Protein AF-J9E011-F1 (afdb_monomer_lite)

Radius of gyration: 12.25 Å; chains: 1; bounding box: 31×24×30 Å

InterPro domains:
  IPR000719 Protein kinase domain [PS50011] (24-77)
  IPR011009 Protein kinase-like domain superfamily [SSF56112] (26-77)
  IPR017441 Protein kinase, ATP binding site [PS00107] (30-53)

Foldseek 3Di:
DQDDDALQQDDLDPVSVVVVCVQKAWADWDDADLQATWTWIAGNPPRDIYIHGDGDNPRPDNCSVVVSVVVVVVVPD

Structure (mmCIF, N/CA/C/O backbone):
data_AF-J9E011-F1
#
_entry.id   AF-J9E011-F1
#
loop_
_atom_site.group_PDB
_atom_site.id
_atom_site.type_symbol
_atom_site.label_atom_id
_atom_site.label_alt_id
_atom_site.label_comp_id
_atom_site.label_asym_id
_atom_site.label_entity_id
_atom_site.label_seq_id
_atom_site.pdbx_PDB_ins_code
_atom_site.Cartn_x
_atom_site.Cartn_y
_atom_site.Cartn_z
_atom_site.occupancy
_atom_site.B_iso_or_equiv
_atom_site.auth_seq_id
_atom_site.auth_comp_id
_atom_site.auth_asym_id
_atom_site.auth_atom_id
_atom_site.pdbx_PDB_model_num
ATOM 1 N N . MET A 1 1 ? -15.922 -2.359 -4.785 1.00 31.14 1 MET A N 1
ATOM 2 C CA . MET A 1 1 ? -16.049 -1.611 -3.516 1.00 31.14 1 MET A CA 1
ATOM 3 C C . MET A 1 1 ? -15.066 -2.183 -2.499 1.00 31.14 1 MET A C 1
ATOM 5 O O . MET A 1 1 ? -15.435 -3.028 -1.700 1.00 31.14 1 MET A O 1
ATOM 9 N N . LEU A 1 2 ? -13.793 -1.786 -2.561 1.00 37.25 2 LEU A N 1
ATOM 10 C CA . LEU A 1 2 ? -12.877 -1.963 -1.430 1.00 37.25 2 LEU A CA 1
ATOM 11 C C . LEU A 1 2 ? -13.037 -0.689 -0.603 1.00 37.25 2 LEU A C 1
ATOM 13 O O . LEU A 1 2 ? -12.748 0.396 -1.102 1.00 37.25 2 LEU A O 1
ATOM 17 N N . SER A 1 3 ? -13.639 -0.797 0.578 1.00 27.88 3 SER A N 1
ATOM 18 C CA . SER A 1 3 ? -14.039 0.350 1.390 1.00 27.88 3 SER A CA 1
ATOM 19 C C . SER A 1 3 ? -12.852 1.281 1.674 1.00 27.88 3 SER A C 1
ATOM 21 O O . SER A 1 3 ? -11.888 0.882 2.324 1.00 27.88 3 SER A O 1
ATOM 23 N N . GLY A 1 4 ? -12.961 2.502 1.138 1.00 35.88 4 GLY A N 1
ATOM 24 C CA . GLY A 1 4 ? -12.353 3.818 1.417 1.00 35.88 4 GLY A CA 1
ATOM 25 C C . GLY A 1 4 ? -11.138 4.056 2.333 1.00 35.88 4 GLY A C 1
ATOM 26 O O . GLY A 1 4 ? -10.560 5.140 2.246 1.00 35.88 4 GLY A O 1
ATOM 27 N N . THR A 1 5 ? -10.716 3.140 3.199 1.00 40.03 5 THR A N 1
ATOM 28 C CA . THR A 1 5 ? -9.737 3.438 4.260 1.00 40.03 5 THR A CA 1
ATOM 29 C C . THR A 1 5 ? -8.309 3.053 3.870 1.00 40.03 5 THR A C 1
ATOM 31 O O . THR A 1 5 ? -7.363 3.756 4.212 1.00 40.03 5 THR A O 1
ATOM 34 N N . ALA A 1 6 ? -8.131 1.990 3.083 1.00 40.25 6 ALA A N 1
ATOM 35 C CA . ALA A 1 6 ? -6.803 1.438 2.808 1.00 40.25 6 ALA A CA 1
ATOM 36 C C . ALA A 1 6 ? -6.076 2.079 1.614 1.00 40.25 6 ALA A C 1
ATOM 38 O O . ALA A 1 6 ? -4.852 2.165 1.587 1.00 40.25 6 ALA A O 1
ATOM 39 N N . ILE A 1 7 ? -6.841 2.601 0.652 1.00 44.91 7 ILE A N 1
ATOM 40 C CA . ILE A 1 7 ? -6.293 3.314 -0.507 1.00 44.91 7 ILE A CA 1
ATOM 41 C C . ILE A 1 7 ? -5.832 4.731 -0.116 1.00 44.91 7 ILE A C 1
ATOM 43 O O . ILE A 1 7 ? -4.989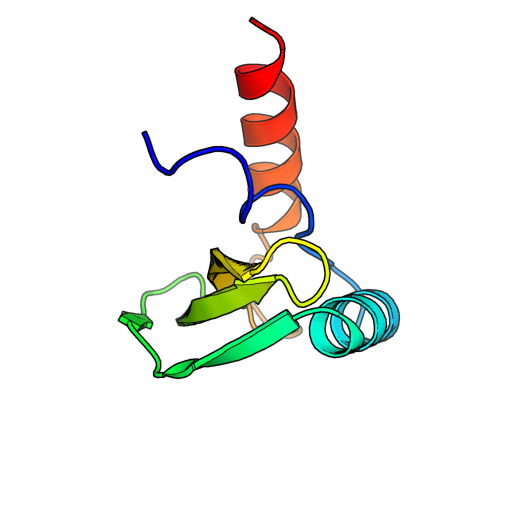 5.308 -0.791 1.00 44.91 7 ILE A O 1
ATOM 47 N N . LYS A 1 8 ? -6.315 5.295 1.003 1.00 39.62 8 LYS A N 1
ATOM 48 C CA . LYS A 1 8 ? -6.051 6.692 1.403 1.00 39.62 8 LYS A CA 1
ATOM 49 C C . LYS A 1 8 ? -4.582 7.045 1.661 1.00 39.62 8 LYS A C 1
ATOM 51 O O . LYS A 1 8 ? -4.272 8.230 1.714 1.00 39.62 8 LYS A O 1
ATOM 56 N N . LYS A 1 9 ? -3.680 6.079 1.820 1.00 48.47 9 LYS A N 1
ATOM 57 C CA . LYS A 1 9 ? -2.258 6.347 2.056 1.00 48.47 9 LYS A CA 1
ATOM 58 C C . LYS A 1 9 ? -1.436 5.284 1.338 1.00 48.47 9 LYS A C 1
ATOM 60 O O . LYS A 1 9 ? -1.151 4.233 1.886 1.00 48.47 9 LYS A O 1
ATOM 65 N N . CYS A 1 10 ? -1.098 5.540 0.084 1.00 45.75 10 CYS A N 1
ATOM 66 C CA . CYS A 1 10 ? -0.156 4.729 -0.673 1.00 45.75 10 CYS A CA 1
ATOM 67 C C . CYS A 1 10 ? 1.052 5.613 -0.977 1.00 45.75 10 CYS A C 1
ATOM 69 O O . CYS A 1 10 ? 0.908 6.627 -1.653 1.00 45.75 10 CYS A O 1
ATOM 71 N N . SER A 1 11 ? 2.199 5.297 -0.384 1.00 47.41 11 SER A N 1
ATOM 72 C CA . SER A 1 11 ? 3.391 6.148 -0.384 1.00 47.41 11 SER A CA 1
ATOM 73 C C . SER A 1 11 ? 4.420 5.679 -1.422 1.00 47.41 11 SER A C 1
ATOM 75 O O . SER A 1 11 ? 4.714 4.486 -1.506 1.00 47.41 11 SER A O 1
ATOM 77 N N . GLN A 1 12 ? 4.993 6.620 -2.185 1.00 49.75 12 GLN A N 1
ATOM 78 C CA . GLN A 1 12 ? 6.045 6.385 -3.192 1.00 49.75 12 GLN A CA 1
ATOM 79 C C . GLN A 1 12 ? 7.467 6.350 -2.620 1.00 49.75 12 GLN A C 1
ATOM 81 O O . GLN A 1 12 ? 8.415 5.998 -3.321 1.00 49.75 12 GLN A O 1
ATOM 86 N N . ASN A 1 13 ? 7.640 6.773 -1.378 1.00 41.91 13 ASN A N 1
ATOM 87 C CA . ASN A 1 13 ? 8.911 7.139 -0.784 1.00 41.91 13 ASN A CA 1
ATOM 88 C C . ASN A 1 13 ? 9.110 6.321 0.491 1.00 41.91 13 ASN A C 1
ATOM 90 O O . ASN A 1 13 ? 8.192 6.143 1.287 1.00 41.91 13 ASN A O 1
ATOM 94 N N . ALA A 1 14 ? 10.328 5.807 0.688 1.00 44.75 14 ALA A N 1
ATOM 95 C CA . ALA A 1 14 ? 10.640 4.928 1.817 1.00 44.75 14 ALA A CA 1
ATOM 96 C C . ALA A 1 14 ? 10.242 5.557 3.165 1.00 44.75 14 ALA A C 1
ATOM 98 O O . ALA A 1 14 ? 9.695 4.870 4.017 1.00 44.75 14 ALA A O 1
ATOM 99 N N . TRP A 1 15 ? 10.429 6.870 3.317 1.00 40.78 15 TRP A N 1
ATOM 100 C CA . TRP A 1 15 ? 10.067 7.633 4.514 1.00 40.78 15 TRP A CA 1
ATOM 101 C C . TRP A 1 15 ? 8.559 7.696 4.769 1.00 40.78 15 TRP A C 1
ATOM 103 O O . TRP A 1 15 ? 8.121 7.411 5.878 1.00 40.78 15 TRP A O 1
ATOM 113 N N . ASP A 1 16 ? 7.757 7.992 3.747 1.00 51.31 16 ASP A N 1
ATOM 114 C CA . ASP A 1 16 ? 6.297 8.057 3.874 1.00 51.31 16 ASP A CA 1
ATOM 115 C C . ASP A 1 16 ? 5.701 6.653 4.076 1.00 51.31 16 ASP A C 1
ATOM 117 O O . ASP A 1 16 ? 4.714 6.491 4.794 1.00 51.31 16 ASP A O 1
ATOM 121 N N . SER A 1 17 ? 6.339 5.614 3.526 1.00 53.88 17 SER A N 1
ATOM 122 C CA . SER A 1 17 ? 5.969 4.218 3.776 1.00 53.88 17 SER A CA 1
ATOM 123 C C . SER A 1 17 ? 6.305 3.814 5.210 1.00 53.88 17 SER A C 1
ATOM 125 O O . SER A 1 17 ? 5.498 3.150 5.849 1.00 53.88 17 SER A O 1
ATOM 127 N N . VAL A 1 18 ? 7.440 4.262 5.753 1.00 50.47 18 VAL A N 1
ATOM 128 C CA . VAL A 1 18 ? 7.822 4.044 7.158 1.00 50.47 18 VAL A CA 1
ATOM 129 C C . VAL A 1 18 ? 6.863 4.765 8.110 1.00 50.47 18 VAL A C 1
ATOM 131 O O . VAL A 1 18 ? 6.334 4.127 9.018 1.00 50.47 1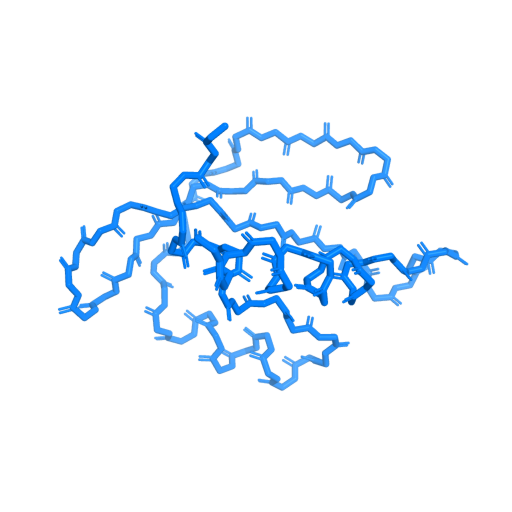8 VAL A O 1
ATOM 134 N N . TYR A 1 19 ? 6.557 6.047 7.874 1.00 53.09 19 TYR A N 1
ATOM 135 C CA . TYR A 1 19 ? 5.561 6.797 8.657 1.00 53.09 19 TYR A CA 1
ATOM 136 C C . TYR A 1 19 ? 4.164 6.186 8.567 1.00 53.09 19 TYR A C 1
ATOM 138 O O . TYR A 1 19 ? 3.420 6.205 9.542 1.00 53.09 19 TYR A O 1
ATOM 146 N N . LEU A 1 20 ? 3.793 5.624 7.418 1.00 62.47 20 LEU A N 1
ATOM 147 C CA . LEU A 1 20 ? 2.526 4.923 7.273 1.00 62.47 20 LEU A CA 1
ATOM 148 C C . LEU A 1 20 ? 2.496 3.605 8.056 1.00 62.47 20 LEU A C 1
ATOM 150 O O . LEU A 1 20 ? 1.509 3.329 8.734 1.00 62.47 20 LEU A O 1
ATOM 154 N N . ILE A 1 21 ? 3.568 2.812 7.979 1.00 67.31 21 ILE A N 1
ATOM 155 C CA . ILE A 1 21 ? 3.705 1.548 8.715 1.00 67.31 21 ILE A CA 1
ATOM 156 C C . ILE A 1 21 ? 3.704 1.801 10.231 1.00 67.31 21 ILE A C 1
ATOM 158 O O . ILE A 1 21 ? 3.152 1.000 10.971 1.00 67.31 21 ILE A O 1
ATOM 162 N N . LEU A 1 22 ? 4.224 2.938 10.703 1.00 74.62 22 LEU A N 1
ATOM 163 C CA . LEU A 1 22 ? 4.193 3.325 12.122 1.00 74.62 22 LEU A CA 1
ATOM 164 C C . LEU A 1 22 ? 2.772 3.444 12.709 1.00 74.62 22 LEU A C 1
ATOM 166 O O . LEU A 1 22 ? 2.599 3.271 13.912 1.00 74.62 22 LEU A O 1
ATOM 170 N N . PHE A 1 23 ? 1.756 3.719 11.885 1.00 78.50 23 PHE A N 1
ATOM 171 C CA . PHE A 1 23 ? 0.366 3.891 12.335 1.00 78.50 23 PHE A CA 1
ATOM 172 C C . PHE A 1 23 ? -0.571 2.744 11.933 1.00 78.50 23 PHE A C 1
ATOM 174 O O . PHE A 1 23 ? -1.780 2.813 12.183 1.00 78.50 23 PHE A O 1
ATOM 181 N N . LEU A 1 24 ? -0.031 1.697 11.307 1.00 81.31 24 LEU A N 1
ATOM 182 C CA . LEU A 1 24 ? -0.774 0.524 10.871 1.00 81.31 24 LEU A CA 1
ATOM 183 C C . LEU A 1 24 ? -0.143 -0.735 11.465 1.00 81.31 24 LEU A C 1
ATOM 185 O O . LEU A 1 24 ? 1.050 -0.971 11.315 1.00 81.31 24 LEU A O 1
ATOM 189 N N . ASP A 1 25 ? -0.959 -1.597 12.057 1.00 88.31 25 ASP A N 1
ATOM 190 C CA . ASP A 1 25 ? -0.543 -2.971 12.322 1.00 88.31 25 ASP A CA 1
ATOM 191 C C . ASP A 1 25 ? -0.544 -3.739 10.994 1.00 88.31 25 ASP A C 1
ATOM 193 O O . ASP A 1 25 ? -1.595 -3.896 10.363 1.00 88.31 25 ASP A O 1
ATOM 197 N N . VAL A 1 26 ? 0.634 -4.150 10.522 1.00 85.94 26 VAL A N 1
ATOM 198 C CA . VAL A 1 26 ? 0.792 -4.868 9.252 1.00 85.94 26 VAL A CA 1
ATOM 199 C C . VAL A 1 26 ? 0.655 -6.362 9.507 1.00 85.94 26 VAL A C 1
ATOM 201 O O . VAL A 1 26 ? 1.549 -7.017 10.036 1.00 85.94 26 VAL A O 1
ATOM 204 N N . GLY A 1 27 ? -0.462 -6.916 9.059 1.00 87.25 27 GLY A N 1
ATOM 205 C CA . GLY A 1 27 ? -0.789 -8.321 9.208 1.00 87.25 27 GLY A CA 1
ATOM 206 C C . GLY A 1 27 ? -0.301 -9.208 8.062 1.00 87.25 27 GLY A C 1
ATOM 207 O O . GLY A 1 27 ? 0.601 -8.891 7.275 1.00 87.25 27 GLY A O 1
ATOM 208 N N . LYS A 1 28 ? -0.934 -10.383 7.981 1.00 93.38 28 LYS A N 1
ATOM 209 C CA . LYS A 1 28 ? -0.594 -11.430 7.014 1.00 93.38 28 LYS A CA 1
ATOM 210 C C . LYS A 1 28 ? -0.774 -10.969 5.567 1.00 93.38 28 LYS A C 1
ATOM 212 O O . LYS A 1 28 ? -1.656 -10.173 5.238 1.00 93.38 28 LYS A O 1
ATOM 217 N N . LYS A 1 29 ? 0.021 -11.562 4.680 1.00 92.62 29 LYS A N 1
ATOM 218 C CA . LYS A 1 29 ? -0.179 -11.469 3.234 1.00 92.62 29 LYS A CA 1
ATOM 219 C C . LYS A 1 29 ? -1.517 -12.102 2.846 1.00 92.62 29 LYS A C 1
ATOM 221 O O . LYS A 1 29 ? -1.831 -13.206 3.286 1.00 92.62 29 LYS A O 1
ATOM 226 N N . ILE A 1 30 ? -2.281 -11.391 2.022 1.00 92.38 30 ILE A N 1
ATOM 227 C CA . ILE A 1 30 ? -3.594 -11.822 1.517 1.00 92.38 30 ILE A CA 1
ATOM 228 C C . ILE A 1 30 ? -3.620 -11.981 -0.006 1.00 92.38 30 ILE A C 1
ATOM 230 O O . ILE A 1 30 ? -4.534 -12.603 -0.532 1.00 92.38 30 ILE A O 1
ATOM 234 N N . GLY A 1 31 ? -2.618 -11.463 -0.721 1.00 91.75 31 GLY A N 1
ATOM 235 C CA . GLY A 1 31 ? -2.506 -11.652 -2.164 1.00 91.75 31 GLY A CA 1
ATOM 236 C C . GLY A 1 31 ? -1.173 -11.175 -2.731 1.00 91.75 31 GLY A C 1
ATOM 237 O O . GLY A 1 31 ? -0.419 -10.449 -2.082 1.00 91.75 31 GLY A O 1
ATOM 238 N N . CYS A 1 32 ? -0.873 -11.589 -3.958 1.00 89.38 32 CYS A N 1
ATOM 239 C CA . CYS A 1 32 ? 0.238 -11.071 -4.754 1.00 89.38 32 CYS A CA 1
ATOM 240 C C . CYS A 1 32 ? -0.086 -11.123 -6.243 1.00 89.38 32 CYS A C 1
ATOM 242 O O . CYS A 1 32 ? -0.816 -12.005 -6.689 1.00 89.38 32 CYS A O 1
ATOM 244 N N . GLY A 1 33 ? 0.494 -10.196 -6.999 1.00 84.88 33 GLY A N 1
ATOM 245 C CA . GLY A 1 33 ? 0.418 -10.159 -8.454 1.00 84.88 33 GLY A CA 1
ATOM 246 C C . GLY A 1 33 ? 1.583 -9.373 -9.051 1.00 84.88 33 GLY A C 1
ATOM 247 O O . GLY A 1 33 ? 2.515 -8.991 -8.345 1.00 84.88 33 GLY A O 1
ATOM 248 N N . ASN A 1 34 ? 1.511 -9.095 -10.354 1.00 82.31 34 ASN A N 1
ATOM 249 C CA . ASN A 1 34 ? 2.568 -8.377 -11.083 1.00 82.31 34 ASN A CA 1
ATOM 250 C C . ASN A 1 34 ? 2.876 -6.985 -10.512 1.00 82.31 34 ASN A C 1
ATOM 252 O O . ASN A 1 34 ? 3.993 -6.500 -10.644 1.00 82.31 34 ASN A O 1
ATOM 256 N N . PHE A 1 35 ? 1.900 -6.362 -9.855 1.00 76.62 35 PHE A N 1
ATOM 257 C CA . PHE A 1 35 ? 1.979 -4.991 -9.347 1.00 76.62 35 PHE A CA 1
ATOM 258 C C . PHE A 1 35 ? 2.234 -4.925 -7.836 1.00 76.62 35 PHE A C 1
ATOM 260 O O . PHE A 1 35 ? 1.873 -3.948 -7.181 1.00 76.62 35 PHE A O 1
ATOM 267 N N . GLY A 1 36 ? 2.810 -5.995 -7.278 1.00 83.38 36 GLY A N 1
ATOM 268 C CA . GLY A 1 36 ? 3.208 -6.078 -5.878 1.00 83.38 36 GLY A CA 1
ATOM 269 C C . GLY A 1 36 ? 2.359 -7.027 -5.032 1.00 83.38 36 GLY A C 1
ATOM 270 O O . GLY A 1 36 ? 1.732 -7.967 -5.531 1.00 83.38 36 GLY A O 1
ATOM 271 N N . GLU A 1 37 ? 2.370 -6.804 -3.720 1.00 87.31 37 GLU A N 1
ATOM 272 C CA . GLU A 1 37 ?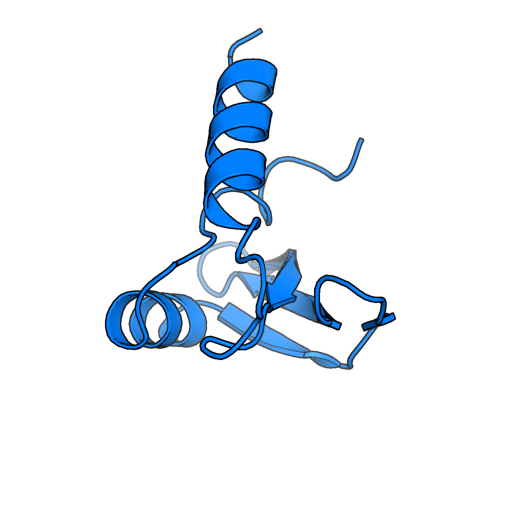 1.664 -7.639 -2.749 1.00 87.31 37 GLU A CA 1
ATOM 273 C C . GLU A 1 37 ? 0.582 -6.881 -1.982 1.00 87.31 37 GLU A C 1
ATOM 275 O O . GLU A 1 37 ? 0.663 -5.673 -1.767 1.00 87.31 37 GLU A O 1
ATOM 280 N N . LEU A 1 38 ? -0.442 -7.625 -1.568 1.00 86.56 38 LEU A N 1
ATOM 281 C CA . LEU A 1 38 ? -1.503 -7.154 -0.692 1.00 86.56 38 LEU A CA 1
ATOM 282 C C . LEU A 1 38 ? -1.361 -7.818 0.672 1.00 86.56 38 LEU A C 1
ATOM 284 O O . LEU A 1 38 ? -1.241 -9.045 0.779 1.00 86.56 38 LEU A O 1
ATOM 288 N N . ARG A 1 39 ? -1.438 -7.007 1.721 1.00 87.88 39 ARG A N 1
ATOM 289 C CA . ARG A 1 39 ? -1.463 -7.447 3.115 1.00 87.88 39 ARG A CA 1
ATOM 290 C C . ARG A 1 39 ? -2.721 -6.957 3.804 1.00 87.88 39 ARG A C 1
ATOM 292 O O . ARG A 1 39 ? -3.234 -5.887 3.490 1.00 87.88 39 ARG A O 1
ATOM 299 N N . LEU A 1 40 ? -3.206 -7.740 4.756 1.00 88.88 40 LEU A N 1
ATOM 300 C CA . LEU A 1 40 ? -4.181 -7.242 5.713 1.00 88.88 40 LEU A CA 1
ATOM 301 C C . LEU A 1 40 ? -3.458 -6.312 6.686 1.00 88.88 40 LEU A C 1
ATOM 303 O O . LEU A 1 40 ? -2.323 -6.586 7.060 1.00 88.88 40 LEU A O 1
ATOM 307 N N . GLY A 1 41 ? -4.106 -5.242 7.112 1.00 87.88 41 GLY A N 1
ATOM 308 C CA . GLY A 1 41 ? -3.621 -4.397 8.186 1.00 87.88 41 GLY A CA 1
ATOM 309 C C . GLY A 1 41 ? -4.753 -3.887 9.060 1.00 87.88 41 GLY A C 1
ATOM 310 O O . GLY A 1 41 ? -5.932 -4.098 8.760 1.00 87.88 41 GLY A O 1
ATOM 311 N N . LYS A 1 42 ? -4.387 -3.206 10.140 1.00 87.19 42 LYS A N 1
ATOM 312 C CA . LYS A 1 42 ? -5.327 -2.576 11.063 1.00 87.19 42 LYS A CA 1
ATOM 313 C C . LYS A 1 42 ? -4.868 -1.163 11.384 1.00 87.19 42 LYS A C 1
ATOM 315 O O . LYS A 1 42 ? -3.706 -0.939 11.708 1.00 87.19 42 LYS A O 1
ATOM 320 N N . ASN A 1 43 ? -5.774 -0.203 11.285 1.00 82.12 43 ASN A N 1
ATOM 321 C CA . ASN A 1 43 ? -5.500 1.168 11.679 1.00 82.12 43 ASN A CA 1
ATOM 322 C C . ASN A 1 43 ? -5.482 1.265 13.210 1.00 82.12 43 ASN A C 1
ATOM 324 O O . ASN A 1 43 ? -6.469 0.938 13.865 1.00 82.12 43 ASN A O 1
ATOM 328 N N . LEU A 1 44 ? -4.362 1.715 13.779 1.00 84.31 44 LEU A N 1
ATOM 329 C CA . LEU A 1 44 ? -4.176 1.772 15.231 1.00 84.31 44 LEU A CA 1
ATOM 330 C C . LEU A 1 44 ? -5.036 2.848 15.911 1.00 84.31 44 LEU A C 1
ATOM 332 O O . LEU A 1 44 ? -5.295 2.753 17.107 1.00 84.31 44 LEU A O 1
ATOM 336 N N . TYR A 1 45 ? -5.515 3.845 15.163 1.00 84.50 45 TYR A N 1
ATOM 337 C CA . TYR A 1 45 ? -6.326 4.932 15.714 1.00 84.50 45 TYR A CA 1
ATOM 338 C C . TYR A 1 45 ? -7.786 4.541 15.943 1.00 84.50 45 TYR A C 1
ATOM 340 O O . TYR A 1 45 ? -8.365 4.884 16.967 1.00 84.50 45 TYR A O 1
ATOM 348 N N . ASN A 1 46 ? -8.396 3.854 14.976 1.00 83.56 46 ASN A N 1
ATOM 349 C CA . ASN A 1 46 ? -9.825 3.523 14.994 1.00 83.56 46 ASN A CA 1
ATOM 350 C C . ASN A 1 46 ? -10.098 2.012 14.990 1.00 83.56 46 ASN A C 1
ATOM 352 O O . ASN A 1 46 ? -11.251 1.597 14.979 1.00 83.56 46 ASN A O 1
ATOM 356 N N . ASN A 1 47 ? -9.048 1.188 15.021 1.00 84.88 47 ASN A N 1
ATOM 357 C CA . ASN A 1 47 ? -9.111 -0.270 14.978 1.00 84.88 47 ASN A CA 1
ATOM 358 C C . ASN A 1 47 ? -9.750 -0.871 13.712 1.00 84.88 47 ASN A C 1
ATOM 360 O O . ASN A 1 47 ? -10.059 -2.064 13.700 1.00 84.88 47 A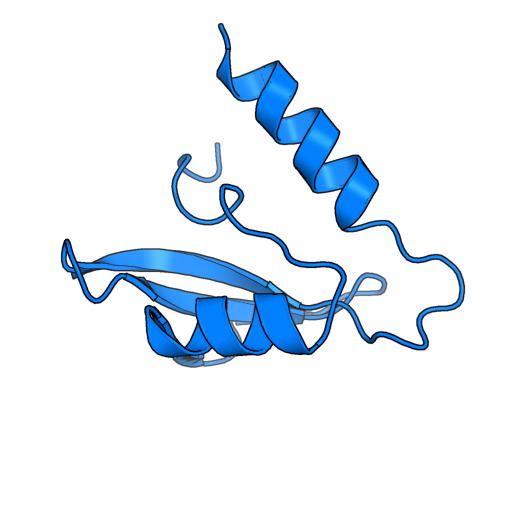SN A O 1
ATOM 364 N N . GLU A 1 48 ? -9.911 -0.097 12.637 1.00 86.75 48 GLU A N 1
ATOM 365 C CA . GLU A 1 48 ? -10.496 -0.594 11.392 1.00 86.75 48 GLU A CA 1
ATOM 366 C C . GLU A 1 48 ? -9.518 -1.462 10.599 1.00 86.75 48 GLU A C 1
ATOM 368 O O . GLU A 1 48 ? -8.330 -1.152 10.476 1.00 86.75 48 GLU A O 1
ATOM 373 N N . HIS A 1 49 ? -10.039 -2.534 10.002 1.00 83.69 49 HIS A N 1
ATOM 374 C CA . HIS A 1 49 ? -9.277 -3.377 9.090 1.00 83.69 49 HIS A CA 1
ATOM 375 C C . HIS A 1 49 ? -9.089 -2.684 7.738 1.00 83.69 49 HIS A C 1
ATOM 377 O O . HIS A 1 49 ? -10.021 -2.118 7.167 1.00 83.69 49 HIS A O 1
ATOM 383 N N . VAL A 1 50 ? -7.875 -2.770 7.205 1.00 82.50 50 VAL A N 1
ATOM 384 C CA . VAL A 1 50 ? -7.464 -2.147 5.946 1.00 82.50 50 VAL A CA 1
ATOM 385 C C . VAL A 1 50 ? -6.683 -3.141 5.083 1.00 82.50 50 VAL A C 1
ATOM 387 O O . VAL A 1 50 ? -6.087 -4.086 5.587 1.00 82.50 50 VAL A O 1
ATOM 390 N N . ALA A 1 51 ? -6.673 -2.940 3.767 1.00 84.56 51 ALA A N 1
ATOM 391 C CA . ALA A 1 51 ? -5.849 -3.693 2.821 1.00 84.56 51 ALA A CA 1
ATOM 392 C C . ALA A 1 51 ? -4.652 -2.854 2.342 1.00 84.56 51 ALA A C 1
ATOM 394 O O . ALA A 1 51 ? -4.809 -1.874 1.620 1.00 84.56 51 ALA A O 1
ATOM 395 N N . ILE A 1 52 ? -3.442 -3.244 2.718 1.00 83.50 52 ILE A N 1
ATOM 396 C CA . ILE A 1 52 ? 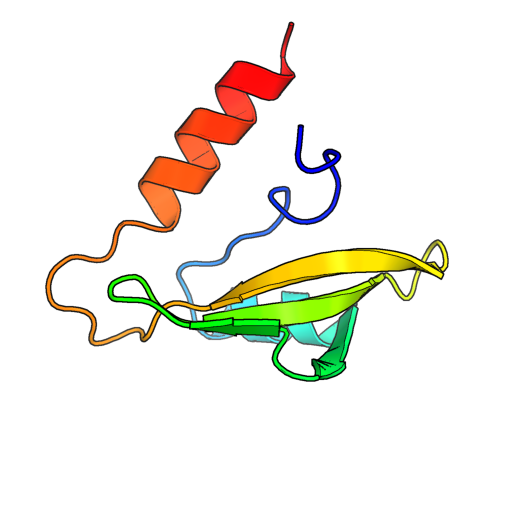-2.212 -2.524 2.390 1.00 83.50 52 ILE A CA 1
ATOM 397 C C . ILE A 1 52 ? -1.655 -3.077 1.078 1.00 83.50 52 ILE A C 1
ATOM 399 O O . ILE A 1 52 ? -1.305 -4.255 1.006 1.00 83.50 52 ILE A O 1
ATOM 403 N N . LYS A 1 53 ? -1.559 -2.230 0.047 1.00 83.88 53 LYS A N 1
ATOM 404 C CA . LYS A 1 53 ? -0.880 -2.557 -1.214 1.00 83.88 53 LYS A CA 1
ATOM 405 C C . LYS A 1 53 ? 0.562 -2.065 -1.169 1.00 83.88 53 LYS A C 1
ATOM 407 O O . LYS A 1 53 ? 0.804 -0.896 -0.882 1.00 83.88 53 LYS A O 1
ATOM 412 N N . LEU A 1 54 ? 1.501 -2.962 -1.451 1.00 82.25 54 LEU A N 1
ATOM 413 C CA . LEU A 1 54 ? 2.936 -2.698 -1.449 1.00 82.25 54 LEU A CA 1
ATOM 414 C C . LEU A 1 54 ? 3.506 -2.994 -2.834 1.00 82.25 54 LEU A C 1
ATOM 416 O O . LEU A 1 54 ? 3.382 -4.115 -3.324 1.00 82.25 54 LEU A O 1
ATOM 420 N N . GLU A 1 55 ? 4.163 -2.007 -3.440 1.00 82.44 55 GLU A N 1
ATOM 421 C CA . GLU A 1 55 ? 4.902 -2.162 -4.695 1.00 82.44 55 GLU A CA 1
ATOM 422 C C . GLU A 1 55 ? 6.416 -2.039 -4.431 1.00 82.44 55 GLU A C 1
ATOM 424 O O . GLU A 1 55 ? 6.835 -1.141 -3.694 1.00 82.44 55 GLU A O 1
ATOM 429 N N . PRO A 1 56 ? 7.268 -2.909 -5.009 1.00 79.12 56 PRO A N 1
ATOM 430 C CA . PRO A 1 56 ? 8.716 -2.755 -4.910 1.00 79.12 56 PRO A CA 1
ATOM 431 C C . PRO A 1 56 ? 9.196 -1.429 -5.515 1.00 79.12 56 PRO A C 1
ATOM 433 O O . PRO A 1 56 ? 8.876 -1.112 -6.657 1.00 79.12 56 PRO A O 1
ATOM 436 N N . LEU A 1 57 ? 10.074 -0.707 -4.810 1.00 75.31 57 LEU A N 1
ATOM 437 C CA . LEU A 1 57 ? 10.649 0.561 -5.298 1.00 75.31 57 LEU A CA 1
ATOM 438 C C . LEU A 1 57 ? 11.415 0.421 -6.624 1.00 75.31 57 LEU A C 1
ATOM 440 O O . LEU A 1 57 ? 11.527 1.376 -7.382 1.00 75.31 57 LEU A O 1
ATOM 444 N N . LYS A 1 58 ? 11.952 -0.772 -6.904 1.00 77.00 58 LYS A N 1
ATOM 445 C CA . LYS A 1 58 ? 12.687 -1.094 -8.138 1.00 77.00 58 LYS A CA 1
ATOM 446 C C . LYS A 1 58 ? 11.782 -1.651 -9.248 1.00 77.00 58 LYS A C 1
ATOM 448 O O . LYS A 1 58 ? 12.287 -2.258 -10.191 1.00 77.00 58 LYS A O 1
ATOM 453 N N . SER A 1 59 ? 10.460 -1.517 -9.117 1.00 77.56 59 SER A N 1
ATOM 454 C CA . SER A 1 59 ? 9.510 -1.915 -10.159 1.00 77.56 59 SER A CA 1
ATOM 455 C C . SER A 1 59 ? 9.840 -1.193 -11.469 1.00 77.56 59 SER A C 1
ATOM 457 O O . SER A 1 59 ? 10.110 0.006 -11.472 1.00 77.56 59 SER A O 1
ATOM 459 N N . LYS A 1 60 ? 9.832 -1.924 -12.593 1.00 81.06 60 LYS A N 1
ATOM 460 C CA . LYS A 1 60 ? 10.124 -1.355 -13.923 1.00 81.06 60 LYS A CA 1
ATOM 461 C C . LYS A 1 60 ? 9.085 -0.314 -14.351 1.00 81.06 60 LYS A C 1
ATOM 463 O O . LYS A 1 60 ? 9.403 0.564 -15.143 1.00 81.06 60 LYS A O 1
ATOM 468 N N . ALA A 1 61 ? 7.859 -0.439 -13.849 1.00 81.44 61 ALA A N 1
ATOM 469 C CA . ALA A 1 61 ? 6.743 0.443 -14.156 1.00 81.44 61 ALA A CA 1
ATOM 470 C C . ALA A 1 61 ? 5.960 0.734 -12.862 1.00 81.44 61 ALA A C 1
ATOM 472 O O . ALA A 1 61 ? 4.947 0.082 -12.613 1.00 81.44 61 ALA A O 1
ATOM 473 N N . PRO A 1 62 ? 6.436 1.667 -12.013 1.00 79.12 62 PRO A N 1
ATOM 474 C CA . PRO A 1 62 ? 5.759 2.009 -10.769 1.00 79.12 62 PRO A CA 1
ATOM 475 C C . PRO A 1 62 ? 4.409 2.665 -11.069 1.00 79.12 62 PRO A C 1
ATOM 477 O O . PRO A 1 62 ? 4.352 3.743 -11.664 1.00 79.12 62 PRO A O 1
ATOM 480 N N . GLN A 1 63 ? 3.315 2.027 -10.658 1.00 83.81 63 GLN A N 1
ATOM 481 C CA . GLN A 1 63 ? 1.954 2.477 -10.993 1.00 83.81 63 GLN A CA 1
ATOM 482 C C . GLN A 1 63 ? 1.115 2.864 -9.774 1.00 83.81 63 GLN A C 1
ATOM 484 O O . GLN A 1 63 ? 0.058 3.485 -9.913 1.00 83.81 63 GLN A O 1
ATOM 489 N N . LEU A 1 64 ? 1.597 2.552 -8.570 1.00 81.25 64 LEU A N 1
ATOM 490 C CA . LEU A 1 64 ? 0.853 2.748 -7.331 1.00 81.25 64 LEU A CA 1
ATOM 491 C C . LEU A 1 64 ? 0.421 4.213 -7.100 1.00 81.25 64 LEU A C 1
ATOM 493 O O . LEU A 1 64 ? -0.656 4.461 -6.563 1.00 81.25 64 LEU A O 1
ATOM 497 N N . HIS A 1 65 ? 1.217 5.190 -7.565 1.00 78.00 65 HIS A N 1
ATOM 498 C CA . HIS A 1 65 ? 0.892 6.631 -7.492 1.00 78.00 65 HIS A CA 1
ATOM 499 C C . HIS A 1 65 ? -0.344 6.981 -8.303 1.00 78.00 65 HIS A C 1
ATOM 501 O O . HIS A 1 65 ? -1.228 7.716 -7.864 1.00 78.00 65 HIS A O 1
ATOM 507 N N . LEU A 1 66 ? -0.356 6.483 -9.538 1.00 84.62 66 LEU A N 1
ATOM 508 C CA . LEU A 1 66 ? -1.380 6.788 -10.519 1.00 84.62 66 LEU A CA 1
ATOM 509 C C . LEU A 1 66 ? -2.695 6.163 -10.070 1.00 84.62 66 LEU A C 1
ATOM 511 O O . LEU A 1 66 ? -3.718 6.844 -10.072 1.00 84.62 66 LEU A O 1
ATOM 515 N N . GLU A 1 67 ? -2.643 4.921 -9.580 1.00 84.12 67 GLU A N 1
ATOM 516 C CA . GLU A 1 67 ? -3.787 4.268 -8.947 1.00 84.12 67 GLU A CA 1
ATOM 517 C C . GLU A 1 67 ? -4.321 5.082 -7.759 1.00 84.12 67 GLU A C 1
ATOM 519 O O . GLU A 1 67 ? -5.520 5.350 -7.698 1.00 84.12 67 GLU A O 1
ATOM 524 N N . TYR A 1 68 ? -3.455 5.529 -6.839 1.00 80.19 68 TYR A N 1
ATOM 525 C CA . TYR A 1 68 ? -3.875 6.349 -5.697 1.00 80.19 68 TYR A CA 1
ATOM 526 C C . TYR A 1 68 ? -4.591 7.632 -6.138 1.00 80.19 68 TYR A C 1
ATOM 528 O O . TYR A 1 68 ? -5.676 7.937 -5.637 1.00 80.19 68 TYR A O 1
ATOM 536 N N . ARG A 1 69 ? -4.017 8.368 -7.101 1.00 80.44 69 ARG A N 1
ATOM 537 C CA . ARG A 1 69 ? -4.645 9.578 -7.654 1.00 80.44 69 ARG A CA 1
ATOM 538 C C . ARG A 1 69 ? -6.011 9.268 -8.258 1.00 80.44 69 ARG A C 1
ATOM 540 O O . ARG A 1 69 ? -6.964 9.988 -7.980 1.00 80.44 69 ARG A O 1
ATOM 547 N N . PHE A 1 70 ? -6.110 8.192 -9.033 1.00 84.25 70 PHE A N 1
ATOM 548 C CA . PHE A 1 70 ? -7.353 7.767 -9.666 1.00 84.25 70 PHE A CA 1
ATOM 549 C C . PHE A 1 70 ? -8.438 7.427 -8.634 1.00 84.25 70 PHE A C 1
ATOM 551 O O . PHE A 1 70 ? -9.537 7.974 -8.688 1.00 84.25 70 PHE A O 1
ATOM 558 N N . TYR A 1 71 ? -8.122 6.606 -7.631 1.00 78.69 71 TYR A N 1
ATOM 559 C CA . TYR A 1 71 ? -9.077 6.263 -6.574 1.00 78.69 71 TYR A CA 1
ATOM 560 C C . TYR A 1 71 ? -9.475 7.459 -5.708 1.00 78.69 71 TYR A C 1
ATOM 562 O O . TYR A 1 71 ? -10.618 7.531 -5.257 1.00 78.69 71 TYR A O 1
ATOM 570 N N . LYS A 1 72 ? -8.562 8.411 -5.481 1.00 78.06 72 LYS A N 1
ATOM 571 C CA . LYS A 1 72 ? -8.882 9.643 -4.756 1.00 78.06 72 LYS A CA 1
ATOM 572 C C . LYS A 1 72 ? -9.922 10.478 -5.505 1.00 78.06 72 LYS A C 1
ATOM 574 O O . LYS A 1 72 ? -10.818 11.003 -4.857 1.00 78.06 72 LYS A O 1
ATOM 579 N N . LEU A 1 73 ? -9.814 10.572 -6.832 1.00 83.25 73 LEU A N 1
ATOM 580 C CA . LEU A 1 73 ? -10.801 11.261 -7.671 1.00 83.25 73 LEU A CA 1
ATOM 581 C C . LEU A 1 73 ? -12.157 10.544 -7.652 1.00 83.25 73 LEU A C 1
ATOM 583 O O . LEU A 1 73 ? -13.187 11.193 -7.523 1.00 83.25 73 LEU A O 1
ATOM 587 N N . LEU A 1 74 ? -12.160 9.208 -7.711 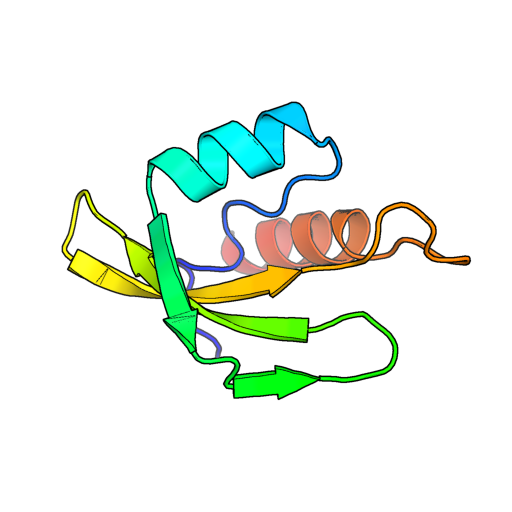1.00 81.44 74 LEU A N 1
ATOM 588 C CA . LEU A 1 74 ? -13.397 8.419 -7.653 1.00 81.44 74 LEU A CA 1
ATOM 589 C C . LEU A 1 74 ? -14.141 8.542 -6.316 1.00 81.44 74 LEU A C 1
ATOM 591 O O . LEU A 1 74 ? -15.360 8.437 -6.292 1.00 81.44 74 LEU A O 1
ATOM 595 N N . GLY A 1 75 ? -13.428 8.748 -5.207 1.00 68.44 75 GLY A N 1
ATOM 596 C CA . GLY A 1 75 ? -14.026 8.891 -3.876 1.00 68.44 75 GLY A CA 1
ATOM 597 C C . GLY A 1 75 ? -14.599 10.279 -3.563 1.00 68.44 75 GLY A C 1
ATOM 598 O O . GLY A 1 75 ? -14.953 10.517 -2.411 1.00 68.44 75 GLY A O 1
ATOM 599 N N . GLN A 1 76 ? -14.624 11.205 -4.530 1.00 60.06 76 GLN A N 1
ATOM 600 C CA . GLN A 1 76 ? -15.185 12.556 -4.371 1.00 60.06 76 GLN A CA 1
ATOM 601 C C . GLN A 1 76 ? -16.638 12.695 -4.859 1.00 60.06 76 GLN A C 1
ATOM 603 O O . GLN A 1 76 ? -17.154 13.811 -4.863 1.00 60.06 76 GLN A O 1
ATOM 608 N N . HIS A 1 77 ? -17.295 11.592 -5.229 1.00 47.69 77 HIS A N 1
ATOM 609 C CA . HIS A 1 77 ? -18.715 11.546 -5.588 1.00 47.69 77 HIS A CA 1
ATOM 610 C C . HIS A 1 77 ? -19.511 10.648 -4.644 1.00 47.69 77 HIS A C 1
ATOM 612 O O . HIS A 1 77 ? -18.993 9.566 -4.281 1.00 47.69 77 HIS A O 1
#

Organism: Wuchereria bancrofti (NCBI:txid6293)

Sequence (77 aa):
MLSGTAIKKCSQNAWDSVYLILFLDVGKKIGCGNFGELRLGKNLYNNEHVAIKLEPLKSKAPQLHLEYRFYKLLGQH

Secondary structure (DSSP, 8-state):
---TTSTT---SSHHHHHHHHTTEEEEEEEEEETTEEEEEEEETTT--EEEEEE--TT-SS--HHHHHHHHHHHTT-

pLDDT: mean 72.16, std 18.15, range [27.88, 93.38]